Protein AF-A0A7S1WSI3-F1 (afdb_monomer)

Secondary structure (DSSP, 8-state):
-----EEEEEEEEEETTT--EEEEEEEEESSHHHHHHHHHHHTTGGG-EEEE-S--TT---------S-PPP-SEEEEE---TTT--HHHHHHHHHHTT-EES-EEEEEE----

Radius of gyration: 14.03 Å; Cα contacts (8 Å, |Δi|>4): 235; chains: 1; bounding box: 36×24×46 Å

pLDDT: mean 74.02, std 15.17, range [37.38, 90.31]

Solvent-accessible surface area (backbone atoms only — not comparable to full-atom values): 6304 Å² total; per-residue (Å²): 139,69,70,45,32,49,30,56,35,36,37,38,36,22,35,58,92,78,67,32,21,70,18,32,31,39,38,27,30,75,41,37,67,37,30,55,52,36,34,69,63,45,37,66,48,90,64,18,42,44,45,62,35,95,60,76,93,82,73,78,92,75,78,93,72,80,96,72,72,78,68,87,33,26,31,31,31,39,30,50,42,61,56,61,71,47,42,53,66,53,54,48,51,56,35,47,77,61,30,28,47,74,74,34,72,42,73,41,64,50,74,81,66,130

Organism: Alexandrium catenella (NCBI:txid2925)

Mean predicted aligned error: 9.27 Å

Nearest PDB structures (foldseek):
  5imr-assembly1_p  TM=2.987E-01  e=3.129E+00  Thermus thermophilus HB8
  6o8x-assembly1_U  TM=2.926E-01  e=8.908E+00  Enterococcus faecalis
  6tnn-assembly1_m  TM=2.430E-01  e=5.280E+00  Bacillus subtilis subsp. subtilis str. 168
  8agb-assembly1_E  TM=1.951E-01  e=4.339E+00  Saccharomyces cerevisiae

Foldseek 3Di:
DDQLFEWAEKEWEAAPVVRFTQQKIKTATPDLVSLVSCQVVQDPPVQKHKDADLDPPDDDDDDDDDPDDRDRHRMMMIGNHDMRPPDQVVVCVVCVVVNYHYPYYDYDYPPVDD

Structure (mmCIF, N/CA/C/O backbone):
data_AF-A0A7S1WSI3-F1
#
_entry.id   AF-A0A7S1WSI3-F1
#
loop_
_atom_site.group_PDB
_atom_site.id
_atom_site.type_symbol
_atom_site.label_atom_id
_atom_site.label_alt_id
_atom_site.label_comp_id
_atom_site.label_asym_id
_atom_site.label_entity_id
_atom_site.label_seq_id
_atom_site.pdbx_PDB_ins_code
_atom_site.Cartn_x
_atom_site.Cartn_y
_atom_site.Cartn_z
_atom_site.occupancy
_atom_site.B_iso_or_equiv
_atom_site.auth_seq_id
_atom_site.auth_comp_id
_atom_site.auth_asym_id
_atom_site.auth_atom_id
_atom_site.pdbx_PDB_model_num
ATOM 1 N N . PHE A 1 1 ? 1.537 0.739 18.649 1.00 43.34 1 PHE A N 1
ATOM 2 C CA . PHE A 1 1 ? 1.111 -0.195 17.592 1.00 43.34 1 PHE A CA 1
ATOM 3 C C . PHE A 1 1 ? -0.328 0.128 17.229 1.00 43.34 1 PHE A C 1
ATOM 5 O O . PHE A 1 1 ? -1.235 -0.340 17.901 1.00 43.34 1 PHE A O 1
ATOM 12 N N . SER A 1 2 ? -0.535 1.012 16.253 1.00 45.25 2 SER A N 1
ATOM 13 C CA . SER A 1 2 ? -1.877 1.401 15.805 1.00 45.25 2 SER A CA 1
ATOM 14 C C . SER A 1 2 ? -2.096 0.798 14.428 1.00 45.25 2 SER A C 1
ATOM 16 O O . SER A 1 2 ? -1.720 1.393 13.420 1.00 45.25 2 SER A O 1
ATOM 18 N N . THR A 1 3 ? -2.616 -0.425 14.411 1.00 58.78 3 THR A N 1
ATOM 19 C CA . THR A 1 3 ? -2.878 -1.175 13.186 1.00 58.78 3 THR A CA 1
ATOM 20 C C . THR A 1 3 ? -4.051 -0.510 12.467 1.00 58.78 3 THR A C 1
ATOM 22 O O . THR A 1 3 ? -5.180 -0.568 12.941 1.00 58.78 3 THR A O 1
ATOM 25 N N . CYS A 1 4 ? -3.796 0.182 11.358 1.00 65.31 4 CYS A N 1
ATOM 26 C CA . CYS A 1 4 ? -4.787 0.977 10.621 1.00 65.31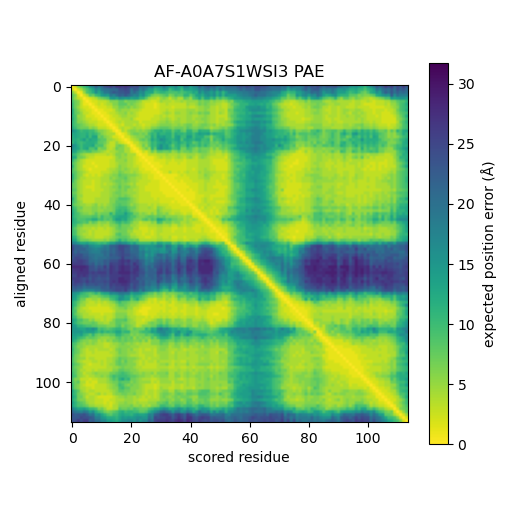 4 CYS A CA 1
ATOM 27 C C . CYS A 1 4 ? -5.726 0.128 9.747 1.00 65.31 4 CYS A C 1
ATOM 29 O O . CYS A 1 4 ? -6.416 0.658 8.880 1.00 65.31 4 CYS A O 1
ATOM 31 N N . GLY A 1 5 ? -5.751 -1.180 9.979 1.00 77.00 5 GLY A N 1
ATOM 32 C CA . GLY A 1 5 ? -6.614 -2.129 9.305 1.00 77.00 5 GLY A CA 1
ATOM 33 C C . GLY A 1 5 ? -5.848 -3.244 8.600 1.00 77.00 5 GLY A C 1
ATOM 34 O O . GLY A 1 5 ? -4.654 -3.133 8.309 1.00 77.00 5 GLY A O 1
ATOM 35 N N . THR A 1 6 ? -6.554 -4.336 8.329 1.00 88.31 6 THR A N 1
ATOM 36 C CA . THR A 1 6 ? -5.992 -5.557 7.751 1.00 88.31 6 THR A CA 1
ATOM 37 C C . THR A 1 6 ? -6.344 -5.669 6.270 1.00 88.31 6 THR A C 1
ATOM 39 O O . THR A 1 6 ? -7.510 -5.802 5.890 1.00 88.31 6 THR A O 1
ATOM 42 N N . ILE A 1 7 ? -5.322 -5.652 5.418 1.00 89.25 7 ILE A N 1
ATOM 43 C CA . ILE A 1 7 ? -5.429 -5.866 3.977 1.00 89.25 7 ILE A CA 1
ATOM 44 C C . ILE A 1 7 ? -5.510 -7.370 3.716 1.00 89.25 7 ILE A C 1
ATOM 46 O O . ILE A 1 7 ? -4.533 -8.098 3.854 1.00 89.25 7 ILE A O 1
ATOM 50 N N . VAL A 1 8 ? -6.672 -7.836 3.274 1.00 90.31 8 VAL A N 1
ATOM 51 C CA . VAL A 1 8 ? -6.911 -9.222 2.852 1.00 90.31 8 VAL A CA 1
ATOM 52 C C . VAL A 1 8 ? -6.190 -9.528 1.544 1.00 90.31 8 VAL A C 1
ATOM 54 O O . VAL A 1 8 ? -5.614 -10.605 1.391 1.00 90.31 8 VAL A O 1
ATOM 57 N N . SER A 1 9 ? -6.216 -8.600 0.581 1.00 86.38 9 SER A N 1
ATOM 58 C CA . SER A 1 9 ? -5.494 -8.786 -0.676 1.00 86.38 9 SER A CA 1
ATOM 59 C C . SER A 1 9 ? -5.108 -7.474 -1.341 1.00 86.38 9 SER A C 1
ATOM 61 O O . SER A 1 9 ? -5.973 -6.667 -1.646 1.00 86.38 9 SER A O 1
ATOM 63 N N . SER A 1 10 ? -3.834 -7.284 -1.661 1.00 87.69 10 SER A N 1
ATOM 64 C CA . SER A 1 10 ? -3.356 -6.189 -2.499 1.00 87.69 10 SER A CA 1
ATOM 65 C C . SER A 1 10 ? -2.841 -6.702 -3.841 1.00 87.69 10 SER A C 1
ATOM 67 O O . SER A 1 10 ? -2.236 -7.769 -3.951 1.00 87.69 10 SER A O 1
ATOM 69 N N . ARG A 1 11 ? -3.136 -5.952 -4.898 1.00 86.38 11 ARG A N 1
ATOM 70 C CA . ARG A 1 11 ? -2.814 -6.273 -6.283 1.00 86.38 11 ARG A CA 1
ATOM 71 C C . ARG A 1 11 ? -2.265 -5.039 -6.974 1.00 86.38 11 ARG A C 1
ATOM 73 O O . ARG A 1 11 ? -3.007 -4.077 -7.126 1.00 86.38 11 ARG A O 1
ATOM 80 N N . VAL A 1 12 ? -1.011 -5.055 -7.408 1.00 86.62 12 VAL A N 1
ATOM 81 C CA . VAL A 1 12 ? -0.442 -3.935 -8.177 1.00 86.62 12 VAL A CA 1
ATOM 82 C C . VAL A 1 12 ? -0.518 -4.245 -9.667 1.00 86.62 12 VAL A C 1
ATOM 84 O O . VAL A 1 12 ? -0.289 -5.385 -10.062 1.00 86.62 12 VAL A O 1
ATOM 87 N N . VAL A 1 13 ? -0.895 -3.260 -10.477 1.00 82.44 13 VAL A N 1
ATOM 88 C CA . VAL A 1 13 ? -0.985 -3.395 -11.931 1.00 82.44 13 VAL A CA 1
ATOM 89 C C . VAL A 1 13 ? 0.303 -2.872 -12.545 1.00 82.44 13 VAL A C 1
ATOM 91 O O . VAL A 1 13 ? 0.650 -1.696 -12.394 1.00 82.44 13 VAL A O 1
ATOM 94 N N . VAL A 1 14 ? 0.997 -3.752 -13.257 1.00 82.88 14 VAL A N 1
ATOM 95 C CA . VAL A 1 14 ? 2.229 -3.422 -13.975 1.00 82.88 14 VAL A CA 1
ATOM 96 C C . VAL A 1 14 ? 2.017 -3.562 -15.461 1.00 82.88 14 VAL A C 1
ATOM 98 O O . VAL A 1 14 ? 1.328 -4.467 -15.902 1.00 82.88 14 VAL A O 1
ATOM 101 N N . ASP A 1 15 ? 2.557 -2.648 -16.243 1.00 82.44 15 ASP A N 1
ATOM 102 C CA . ASP A 1 15 ? 2.506 -2.728 -17.690 1.00 82.44 15 ASP A CA 1
ATOM 103 C C . ASP A 1 15 ? 3.365 -3.905 -18.168 1.00 82.44 15 ASP A C 1
ATOM 105 O O . ASP A 1 15 ? 4.540 -4.009 -17.818 1.00 82.44 15 ASP A O 1
ATOM 109 N N . TYR A 1 16 ? 2.776 -4.818 -18.943 1.00 72.56 16 TYR A N 1
ATOM 110 C CA . TYR A 1 16 ? 3.488 -6.005 -19.424 1.00 72.56 16 TYR A CA 1
ATOM 111 C C . TYR A 1 16 ? 4.564 -5.662 -20.468 1.00 72.56 16 TYR A C 1
ATOM 113 O O . TYR A 1 16 ? 5.598 -6.320 -20.517 1.00 72.56 16 TYR A O 1
ATOM 121 N N . SER A 1 17 ? 4.338 -4.625 -21.280 1.00 71.38 17 SER A N 1
ATOM 122 C CA . SER A 1 17 ? 5.211 -4.267 -22.406 1.00 71.38 17 SER A CA 1
ATOM 123 C C . SER A 1 17 ? 6.507 -3.604 -21.945 1.00 71.38 17 SER A C 1
ATOM 125 O O . SER A 1 17 ? 7.580 -3.880 -22.472 1.00 71.38 17 SER A O 1
ATOM 127 N N . THR A 1 18 ? 6.402 -2.720 -20.956 1.00 73.50 18 THR A N 1
ATOM 128 C CA . THR A 1 18 ? 7.534 -1.978 -20.382 1.00 73.50 18 THR A CA 1
ATOM 129 C C . THR A 1 18 ? 8.073 -2.622 -19.106 1.00 73.50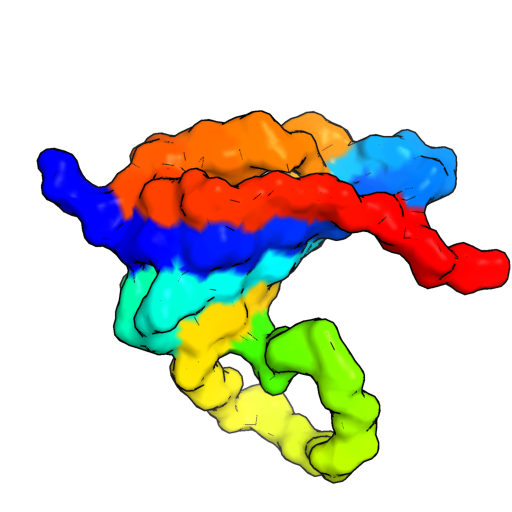 18 THR A C 1
ATOM 131 O O . THR A 1 18 ? 9.151 -2.254 -18.644 1.00 73.50 18 THR A O 1
ATOM 134 N N . GLY A 1 19 ? 7.327 -3.557 -18.508 1.00 68.25 19 GLY A N 1
ATOM 135 C CA . GLY A 1 19 ? 7.607 -4.088 -17.173 1.00 68.25 19 GLY A CA 1
ATOM 136 C C . GLY A 1 19 ? 7.438 -3.048 -16.060 1.00 68.25 19 GLY A C 1
ATOM 137 O O . GLY A 1 19 ? 7.788 -3.325 -14.916 1.00 68.25 19 GLY A O 1
ATOM 138 N N . GLN A 1 20 ? 6.934 -1.848 -16.373 1.00 69.69 20 GLN A N 1
ATOM 139 C CA . GLN A 1 20 ? 6.831 -0.746 -15.424 1.00 69.69 20 GLN A CA 1
ATOM 140 C C . GLN A 1 20 ? 5.451 -0.707 -14.783 1.00 69.69 20 GLN A C 1
ATOM 142 O O . GLN A 1 20 ? 4.419 -0.773 -15.446 1.00 69.69 20 GLN A O 1
ATOM 147 N N . SER A 1 21 ? 5.407 -0.522 -13.471 1.00 68.38 21 SER A N 1
ATOM 148 C CA . SER A 1 21 ? 4.159 -0.29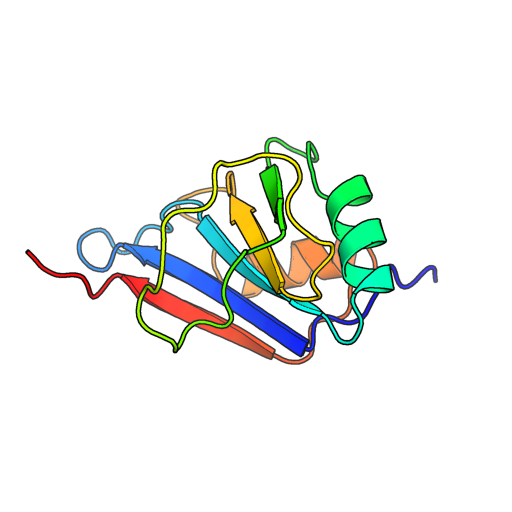2 -12.753 1.00 68.38 21 SER A CA 1
ATOM 149 C C . SER A 1 21 ? 3.408 0.904 -13.331 1.00 68.38 21 SER A C 1
ATOM 151 O O . SER A 1 21 ? 3.965 1.996 -13.389 1.00 68.38 21 SER A O 1
ATOM 153 N N . LYS A 1 22 ? 2.115 0.766 -13.667 1.00 72.06 22 LYS A N 1
ATOM 154 C CA . LYS A 1 22 ? 1.278 1.907 -14.120 1.00 72.06 22 LYS A CA 1
ATOM 155 C C . LYS A 1 22 ? 0.936 2.871 -12.972 1.00 72.06 22 LYS A C 1
ATOM 157 O O . LYS A 1 22 ? -0.071 3.576 -13.014 1.00 72.06 22 LYS A O 1
ATOM 162 N N . GLY A 1 23 ? 1.699 2.805 -11.882 1.00 76.25 23 GLY A N 1
ATOM 163 C CA . GLY A 1 23 ? 1.452 3.507 -10.631 1.00 76.25 23 GLY A CA 1
ATOM 164 C C . GLY A 1 23 ? 0.086 3.197 -10.016 1.00 76.25 23 GLY A C 1
ATOM 165 O O . GLY A 1 23 ? -0.411 4.018 -9.254 1.00 76.25 23 GLY A O 1
ATOM 166 N N . SER A 1 24 ? -0.549 2.074 -10.373 1.00 84.19 24 SER A N 1
ATOM 167 C CA . SER A 1 24 ? -1.957 1.786 -10.071 1.00 84.19 24 SER A CA 1
ATOM 168 C C . SER A 1 24 ? -2.142 0.371 -9.518 1.00 84.19 24 SER A C 1
ATOM 170 O O . SER A 1 24 ? -1.432 -0.552 -9.905 1.00 84.19 24 SER A O 1
ATOM 172 N N . GLY A 1 25 ? -3.110 0.174 -8.626 1.00 85.94 25 GLY A N 1
ATOM 173 C CA . GLY A 1 25 ? -3.366 -1.098 -7.959 1.00 85.94 25 GLY A CA 1
ATOM 174 C C . GLY A 1 25 ? -4.699 -1.135 -7.214 1.00 85.94 25 GLY A C 1
ATOM 175 O O . GLY A 1 25 ? -5.415 -0.146 -7.111 1.00 85.94 25 GLY A O 1
ATOM 176 N N . PHE A 1 26 ? -5.040 -2.301 -6.684 1.00 87.25 26 PHE A N 1
ATOM 177 C CA . PHE A 1 26 ? -6.255 -2.566 -5.926 1.00 87.25 26 PHE A CA 1
ATOM 178 C C . PHE A 1 26 ? -5.898 -3.170 -4.574 1.00 87.25 26 PHE A C 1
ATOM 180 O O . PHE A 1 26 ? -4.989 -3.988 -4.475 1.00 87.25 26 PHE A O 1
ATOM 187 N N . VAL A 1 27 ? -6.622 -2.794 -3.530 1.00 87.75 27 VAL A N 1
ATOM 188 C CA . VAL A 1 27 ? -6.396 -3.249 -2.159 1.00 87.75 27 VAL A CA 1
ATOM 189 C C . VAL A 1 27 ? -7.734 -3.597 -1.533 1.00 87.75 27 VAL A C 1
ATOM 191 O O . VAL A 1 27 ? -8.616 -2.757 -1.444 1.00 87.75 27 VAL A O 1
ATOM 194 N N . LYS A 1 28 ? -7.886 -4.837 -1.093 1.00 88.00 28 LYS A N 1
ATOM 195 C CA . LYS A 1 28 ? -9.051 -5.358 -0.390 1.00 88.00 28 LYS A CA 1
ATOM 196 C C . LYS A 1 28 ? -8.729 -5.466 1.088 1.00 88.00 28 LYS A C 1
ATOM 198 O O . LYS A 1 28 ? -7.763 -6.130 1.452 1.00 88.00 28 LYS A O 1
ATOM 203 N N . PHE A 1 29 ? -9.545 -4.842 1.914 1.00 89.12 29 PHE A N 1
ATOM 204 C CA . PHE A 1 29 ? -9.524 -4.900 3.367 1.00 89.12 29 PHE A CA 1
ATOM 205 C C . PHE A 1 29 ? -10.474 -5.968 3.899 1.00 89.12 29 PHE A C 1
ATOM 207 O O . PHE A 1 29 ? -11.323 -6.486 3.169 1.00 89.12 29 PHE A O 1
ATOM 214 N N . SER A 1 30 ? -10.312 -6.295 5.180 1.00 88.75 30 SER A N 1
ATOM 215 C CA . SER A 1 30 ? -11.194 -7.224 5.886 1.00 88.75 30 SER A CA 1
ATOM 216 C C . SER A 1 30 ? -12.581 -6.616 6.079 1.00 88.75 30 SER A C 1
ATOM 218 O O . SER A 1 30 ? -13.590 -7.237 5.745 1.00 88.75 30 SER A O 1
ATOM 220 N N . THR A 1 31 ? -12.632 -5.356 6.516 1.00 87.19 31 THR A N 1
ATOM 221 C CA . THR A 1 31 ? -13.881 -4.616 6.714 1.00 87.19 31 THR A CA 1
ATOM 222 C C . THR A 1 31 ? -13.920 -3.306 5.931 1.00 87.19 31 THR A C 1
ATOM 224 O O . THR A 1 31 ? -12.906 -2.766 5.485 1.00 87.19 31 THR A O 1
ATOM 227 N N . VAL A 1 32 ? -15.138 -2.804 5.727 1.00 85.75 32 VAL A N 1
ATOM 228 C CA . VAL A 1 32 ? -15.391 -1.519 5.064 1.00 85.75 32 VAL A CA 1
ATOM 229 C C . VAL A 1 32 ? -14.910 -0.346 5.924 1.00 85.75 32 VAL A C 1
ATOM 231 O O . VAL A 1 32 ? -14.380 0.625 5.389 1.00 85.75 32 VAL A O 1
ATOM 234 N N . ASP A 1 33 ? -15.067 -0.451 7.243 1.00 87.12 33 ASP A N 1
ATOM 235 C CA . ASP A 1 33 ? -14.651 0.576 8.200 1.00 87.12 33 ASP A CA 1
ATOM 236 C C . ASP A 1 33 ? -13.130 0.789 8.162 1.00 87.12 33 ASP A C 1
ATOM 238 O O . ASP A 1 33 ? -12.656 1.906 7.949 1.00 87.12 33 ASP A O 1
ATOM 242 N N . GLU A 1 34 ? -12.359 -0.305 8.201 1.00 87.44 34 GLU A N 1
ATOM 243 C CA . GLU A 1 34 ? -10.901 -0.266 8.039 1.00 87.44 34 GLU A CA 1
ATOM 244 C C . GLU A 1 34 ? -10.491 0.353 6.698 1.00 87.44 34 GLU A C 1
ATOM 246 O O . GLU A 1 34 ? -9.587 1.186 6.649 1.00 87.44 34 GLU A O 1
ATOM 251 N N . ALA A 1 35 ? -11.178 -0.001 5.608 1.00 85.62 35 ALA A N 1
ATOM 252 C CA . ALA A 1 35 ? -10.910 0.580 4.296 1.00 85.62 35 ALA A CA 1
ATOM 253 C C . ALA A 1 35 ? -11.168 2.093 4.268 1.00 85.62 35 ALA A C 1
ATOM 255 O O . ALA A 1 35 ? -10.407 2.830 3.642 1.00 85.62 35 ALA A O 1
ATOM 256 N N . GLN A 1 36 ? -12.210 2.561 4.962 1.00 85.06 36 GLN A N 1
ATOM 257 C CA . GLN A 1 36 ? -12.552 3.977 5.078 1.00 85.06 36 GLN A CA 1
ATOM 258 C C . GLN A 1 36 ? -11.526 4.760 5.913 1.00 85.06 36 GLN A C 1
ATOM 260 O O . GLN A 1 36 ? -11.182 5.896 5.586 1.00 85.06 36 GLN A O 1
ATOM 265 N N . VAL A 1 37 ? -10.979 4.164 6.967 1.00 86.00 37 VAL A N 1
ATOM 266 C CA . VAL A 1 37 ? -9.890 4.797 7.721 1.00 86.00 37 VAL A CA 1
ATOM 267 C C . VAL A 1 37 ? -8.605 4.810 6.891 1.00 86.00 37 VAL A C 1
ATOM 269 O O . VAL A 1 37 ? -7.924 5.836 6.808 1.00 86.00 37 VAL A O 1
ATOM 272 N N . ALA A 1 38 ? -8.294 3.695 6.229 1.00 84.19 38 ALA A N 1
ATOM 273 C CA . ALA A 1 38 ? -7.104 3.555 5.405 1.00 84.19 38 ALA A CA 1
ATOM 274 C C . ALA A 1 38 ? -7.106 4.542 4.234 1.00 84.19 38 ALA A C 1
ATOM 276 O O . ALA A 1 38 ? -6.100 5.210 4.027 1.00 84.19 38 ALA A O 1
ATOM 277 N N . ILE A 1 39 ? -8.220 4.708 3.510 1.00 86.00 39 ILE A N 1
ATOM 278 C CA . ILE A 1 39 ? -8.330 5.718 2.446 1.00 86.00 39 ILE A CA 1
ATOM 279 C C . ILE A 1 39 ? -8.092 7.126 2.993 1.00 86.00 39 ILE A C 1
ATOM 281 O O . ILE A 1 39 ? -7.322 7.860 2.395 1.00 86.00 39 ILE A O 1
ATOM 285 N N . HIS A 1 40 ? -8.663 7.498 4.141 1.00 84.06 40 HIS A N 1
ATOM 286 C CA . HIS A 1 40 ? -8.457 8.831 4.714 1.00 84.06 40 HIS A CA 1
ATOM 287 C C . HIS A 1 40 ? -7.005 9.093 5.137 1.00 84.06 40 HIS A C 1
ATOM 289 O O . HIS A 1 40 ? -6.562 10.237 5.090 1.00 84.06 40 HIS A O 1
ATOM 295 N N . LYS A 1 41 ? -6.264 8.051 5.532 1.00 83.31 41 LYS A N 1
ATOM 296 C CA . LYS A 1 41 ? -4.841 8.156 5.886 1.00 83.31 41 LYS A CA 1
ATOM 297 C C . LYS A 1 41 ? -3.904 8.097 4.679 1.00 83.31 41 LYS A C 1
ATOM 299 O O . LYS A 1 41 ? -2.937 8.845 4.624 1.00 83.31 41 LYS A O 1
ATOM 304 N N . LEU A 1 42 ? -4.178 7.194 3.739 1.00 80.88 42 LEU A N 1
ATOM 305 C CA . LEU A 1 42 ? -3.346 6.926 2.565 1.00 80.88 42 LEU A CA 1
ATOM 306 C C . LEU A 1 42 ? -3.559 7.948 1.448 1.00 80.88 42 LEU A C 1
ATOM 308 O O . LEU A 1 42 ? -2.638 8.236 0.687 1.00 80.88 42 LEU A O 1
ATOM 312 N N . ASN A 1 43 ? -4.785 8.450 1.292 1.00 85.94 43 ASN A N 1
ATOM 313 C CA . ASN A 1 43 ? -5.124 9.362 0.212 1.00 85.94 43 ASN A CA 1
ATOM 314 C C . ASN A 1 43 ? -4.435 10.715 0.422 1.00 85.94 43 ASN A C 1
ATOM 316 O O . ASN A 1 43 ? -4.727 11.432 1.374 1.00 85.94 43 ASN A O 1
ATOM 320 N N . GLY A 1 44 ? -3.551 11.073 -0.507 1.00 79.94 44 GLY A N 1
ATOM 321 C CA . GLY A 1 44 ? -2.728 12.278 -0.458 1.00 79.94 44 GLY A CA 1
ATOM 322 C C . GLY A 1 44 ? -1.341 12.058 0.146 1.00 79.94 44 GLY A C 1
ATOM 323 O O . GLY A 1 44 ? -0.529 12.983 0.148 1.00 79.94 44 GLY A O 1
ATOM 324 N N . GLN A 1 45 ? -1.021 10.855 0.624 1.00 77.81 45 GLN A N 1
ATOM 325 C CA . GLN A 1 45 ? 0.287 10.594 1.205 1.00 77.81 45 GLN A CA 1
ATOM 326 C C . GLN A 1 45 ? 1.334 10.415 0.098 1.00 77.81 45 GLN A C 1
ATOM 328 O O . GLN A 1 45 ? 1.255 9.480 -0.688 1.00 77.81 45 GLN A O 1
ATOM 333 N N . GLY A 1 46 ? 2.309 11.321 -0.005 1.00 70.06 46 GLY A N 1
ATOM 334 C CA . GLY A 1 46 ? 3.397 11.202 -0.990 1.00 70.06 46 GLY A CA 1
ATOM 335 C C . GLY A 1 46 ? 2.942 11.174 -2.458 1.00 70.06 46 GLY A C 1
ATOM 336 O O . GLY A 1 46 ? 3.626 10.587 -3.287 1.00 70.06 46 GLY A O 1
ATOM 337 N N . GLY A 1 47 ? 1.781 11.765 -2.778 1.00 79.19 47 GLY A N 1
ATOM 338 C CA . GLY A 1 47 ? 1.204 11.755 -4.132 1.00 79.19 47 GLY A CA 1
ATOM 339 C C . GLY A 1 47 ? 0.366 10.514 -4.465 1.00 79.19 47 GLY A C 1
ATOM 340 O O . GLY A 1 47 ? -0.164 10.407 -5.570 1.00 79.19 47 GLY A O 1
ATOM 341 N N . ILE A 1 48 ? 0.199 9.604 -3.504 1.00 85.12 48 ILE A N 1
ATOM 342 C CA . ILE A 1 48 ? -0.637 8.415 -3.642 1.00 85.12 48 ILE A CA 1
ATOM 343 C C . ILE A 1 48 ? -2.097 8.826 -3.478 1.00 85.12 48 ILE A C 1
ATOM 345 O O . ILE A 1 48 ? -2.468 9.520 -2.534 1.00 85.12 48 ILE A O 1
ATOM 349 N N . LEU A 1 49 ? -2.9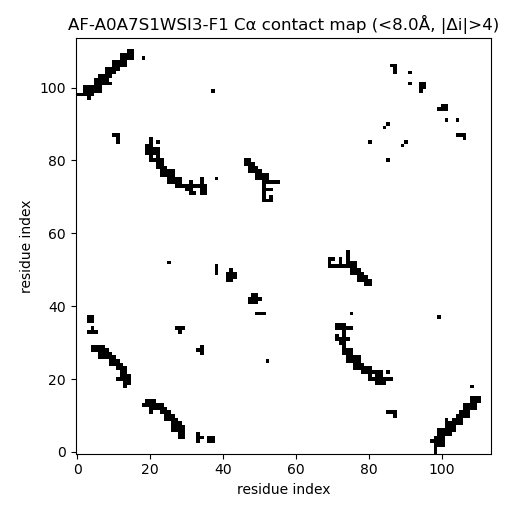49 8.373 -4.383 1.00 85.31 49 LEU A N 1
ATOM 350 C CA . LEU A 1 49 ? -4.375 8.643 -4.377 1.00 85.31 49 LEU A CA 1
ATOM 351 C C . LEU A 1 49 ? -5.132 7.331 -4.179 1.00 85.31 49 LEU A C 1
ATOM 353 O O . LEU A 1 49 ? -4.977 6.390 -4.960 1.00 85.31 49 LEU A O 1
ATOM 357 N N . VAL A 1 50 ? -5.968 7.276 -3.144 1.00 86.12 50 VAL A N 1
ATOM 358 C CA . VAL A 1 50 ? -6.750 6.088 -2.790 1.00 86.12 50 VAL A CA 1
ATOM 359 C C . VAL A 1 50 ? -8.230 6.414 -2.908 1.00 86.12 50 VAL A C 1
ATOM 361 O O . VAL A 1 50 ? -8.687 7.438 -2.412 1.00 86.12 50 VAL A O 1
ATOM 364 N N . LYS A 1 51 ? -8.994 5.561 -3.594 1.00 85.12 51 LYS A N 1
ATOM 365 C CA . LYS A 1 51 ? -10.434 5.736 -3.844 1.00 85.12 51 LYS A CA 1
ATOM 366 C C . LYS A 1 51 ? -11.173 4.412 -3.670 1.00 85.12 51 LYS A C 1
ATOM 368 O O . LYS A 1 51 ? -10.695 3.399 -4.155 1.00 85.12 51 LYS A O 1
ATOM 373 N N . PHE A 1 52 ? -12.368 4.408 -3.079 1.00 84.62 52 PHE A N 1
ATOM 374 C CA . PHE A 1 52 ? -13.207 3.200 -2.960 1.00 84.62 52 PHE A CA 1
ATOM 375 C C . PHE A 1 52 ? -13.413 2.520 -4.310 1.00 84.62 52 PHE A C 1
ATOM 377 O O . PHE A 1 52 ? -13.900 3.163 -5.220 1.00 84.62 52 PHE A O 1
ATOM 384 N N . ALA A 1 53 ? -13.030 1.268 -4.506 1.00 77.69 53 ALA A N 1
ATOM 385 C CA . ALA A 1 53 ? -13.237 0.589 -5.776 1.00 77.69 53 ALA A CA 1
ATOM 386 C C . ALA A 1 53 ? -14.678 0.071 -5.860 1.00 77.69 53 ALA A C 1
ATOM 388 O O . ALA A 1 53 ? -15.096 -0.783 -5.090 1.00 77.69 53 ALA A O 1
ATOM 389 N N . ASP A 1 54 ? -15.408 0.558 -6.862 1.00 61.81 54 ASP A N 1
ATOM 390 C CA . ASP A 1 54 ? -16.825 0.252 -7.114 1.00 61.81 54 ASP A CA 1
ATOM 391 C C . ASP A 1 54 ? -17.100 -1.233 -7.431 1.00 61.81 54 ASP A C 1
ATOM 393 O O . ASP A 1 54 ? -18.245 -1.660 -7.532 1.00 61.81 54 ASP A O 1
ATOM 397 N N . LYS A 1 55 ? -16.052 -2.039 -7.647 1.00 54.06 55 LYS A N 1
ATOM 398 C CA . LYS A 1 55 ? -16.170 -3.396 -8.180 1.00 54.06 55 LYS A CA 1
ATOM 399 C C . LYS A 1 55 ? -15.275 -4.390 -7.447 1.00 54.06 55 LYS A C 1
ATOM 401 O O . LYS A 1 55 ? -14.052 -4.238 -7.410 1.00 54.06 55 LYS A O 1
ATOM 406 N N . ASP A 1 56 ? -15.880 -5.464 -6.949 1.00 49.53 56 ASP A N 1
ATOM 407 C CA . ASP A 1 56 ? -15.212 -6.762 -6.876 1.00 49.53 56 ASP A CA 1
ATOM 408 C C . ASP A 1 56 ? -14.920 -7.172 -8.335 1.00 49.53 56 ASP A C 1
ATOM 410 O O . ASP A 1 56 ? -15.808 -7.158 -9.196 1.00 49.53 56 ASP A O 1
ATOM 414 N N . VAL A 1 57 ? -13.642 -7.358 -8.665 1.00 50.12 57 VAL A N 1
ATOM 415 C CA . VAL A 1 57 ? -13.169 -7.644 -10.028 1.00 50.12 57 VAL A CA 1
ATOM 416 C C . VAL A 1 57 ? -13.755 -8.992 -10.471 1.00 50.12 57 VAL A C 1
ATOM 418 O O . VAL A 1 57 ? -13.186 -10.035 -10.174 1.00 50.12 57 VAL A O 1
ATOM 421 N N . GLY A 1 58 ? -14.907 -8.974 -11.153 1.00 47.16 58 GLY A N 1
ATOM 422 C CA . GLY A 1 58 ? -15.563 -10.198 -11.631 1.00 47.16 58 GLY A CA 1
ATOM 423 C C . GLY A 1 58 ? -16.933 -10.042 -12.304 1.00 47.16 58 GLY A C 1
ATOM 424 O O . GLY A 1 58 ? -17.233 -10.821 -13.202 1.00 47.16 58 GLY A O 1
ATOM 425 N N . GLN A 1 59 ? -17.753 -9.038 -11.962 1.00 37.38 59 GLN A N 1
ATOM 426 C CA . GLN A 1 59 ? -19.107 -8.926 -12.537 1.00 37.38 59 GLN A CA 1
ATOM 427 C C . GLN A 1 59 ? -19.224 -7.811 -13.602 1.00 37.38 59 GLN A C 1
ATOM 429 O O . GLN A 1 59 ? -18.892 -6.636 -13.375 1.00 37.38 59 GLN A O 1
ATOM 434 N N . ALA A 1 60 ? -19.709 -8.212 -14.783 1.00 37.62 60 ALA A N 1
ATOM 435 C CA . ALA A 1 60 ? -20.040 -7.404 -15.962 1.00 37.62 60 ALA A CA 1
ATOM 436 C C . ALA A 1 60 ? -20.967 -6.199 -15.644 1.00 37.62 60 ALA A C 1
ATOM 438 O O . ALA A 1 60 ? -21.574 -6.149 -14.573 1.00 37.62 60 ALA A O 1
ATOM 439 N N . PRO A 1 61 ? -21.056 -5.175 -16.518 1.00 47.19 61 PRO A N 1
ATOM 440 C CA . PRO A 1 61 ? -21.747 -3.934 -16.201 1.00 47.19 61 PRO A CA 1
ATOM 441 C C . PRO A 1 61 ? -23.258 -4.150 -16.273 1.00 47.19 61 PRO A C 1
ATOM 443 O O . PRO A 1 61 ? -23.774 -4.649 -17.270 1.00 47.19 61 PRO A O 1
ATOM 446 N N . ARG A 1 62 ? -23.991 -3.711 -15.252 1.00 41.41 62 ARG A N 1
ATOM 447 C CA 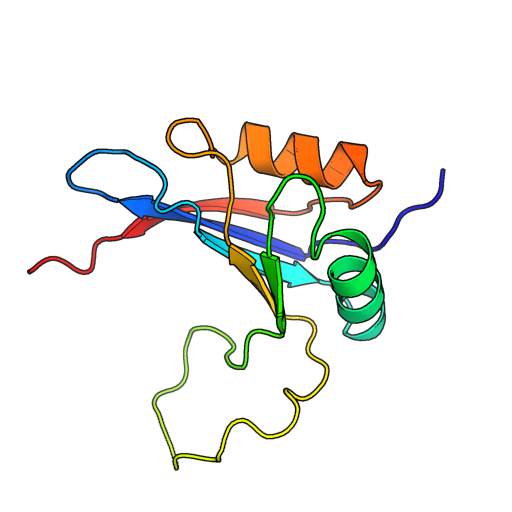. ARG A 1 62 ? -25.406 -3.407 -15.430 1.00 41.41 62 ARG A CA 1
ATOM 448 C C . ARG A 1 62 ? -25.669 -2.024 -14.860 1.00 41.41 62 ARG A C 1
ATOM 450 O O . ARG A 1 62 ? -25.541 -1.817 -13.664 1.00 41.41 62 ARG A O 1
ATOM 457 N N . ALA A 1 63 ? -26.007 -1.135 -15.789 1.00 38.97 63 ALA A N 1
ATOM 458 C CA . ALA A 1 63 ? -26.428 0.249 -15.622 1.00 38.97 63 ALA A CA 1
ATOM 459 C C . ALA A 1 63 ? -25.374 1.222 -15.065 1.00 38.97 63 ALA A C 1
ATOM 461 O O . ALA A 1 63 ? -24.892 1.114 -13.943 1.00 38.97 63 ALA A O 1
ATOM 462 N N . ALA A 1 64 ? -25.052 2.213 -15.896 1.00 45.59 64 ALA A N 1
ATOM 463 C CA . ALA A 1 64 ? -24.375 3.434 -15.505 1.00 45.59 64 ALA A CA 1
ATOM 464 C C . ALA A 1 64 ? -25.155 4.115 -14.370 1.00 45.59 64 ALA A C 1
ATOM 466 O O . ALA A 1 64 ? -26.282 4.561 -14.578 1.00 45.59 64 ALA A O 1
ATOM 467 N N . ALA A 1 65 ? -24.551 4.200 -13.188 1.00 43.16 65 ALA A N 1
ATOM 468 C CA . ALA A 1 65 ? -24.956 5.145 -12.161 1.00 43.16 65 ALA A CA 1
ATOM 469 C C . ALA A 1 65 ? -23.944 6.305 -12.154 1.00 43.16 65 ALA A C 1
ATOM 471 O O . ALA A 1 65 ? -22.738 6.062 -12.291 1.00 43.16 65 ALA A O 1
ATOM 472 N N . PRO A 1 66 ? -24.406 7.562 -12.053 1.00 41.47 66 PRO A N 1
ATOM 473 C CA . PRO A 1 66 ? -23.528 8.720 -12.012 1.00 41.47 66 PRO A CA 1
ATOM 474 C C . PRO A 1 66 ? -22.647 8.666 -10.759 1.00 41.47 66 PRO A C 1
ATOM 476 O O . PRO A 1 66 ? -23.037 8.142 -9.717 1.00 41.47 66 PRO A O 1
ATOM 479 N N . ALA A 1 67 ? -21.437 9.208 -10.880 1.00 47.09 67 ALA A N 1
ATOM 480 C CA . ALA A 1 67 ? -20.391 9.232 -9.863 1.00 47.09 67 ALA A CA 1
ATOM 481 C C . ALA A 1 67 ? -20.710 10.178 -8.683 1.00 47.09 67 ALA A C 1
ATOM 483 O 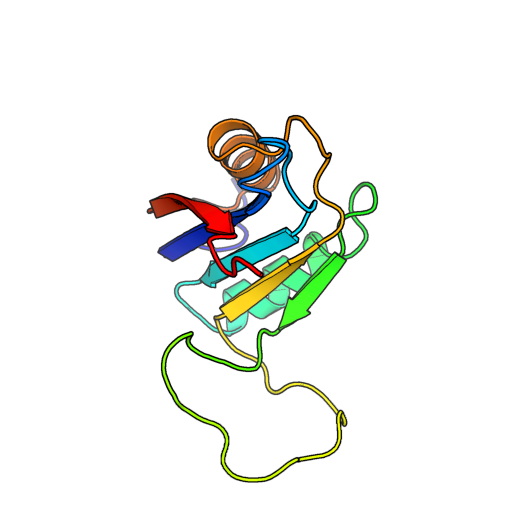O . ALA A 1 67 ? -19.935 11.078 -8.369 1.00 47.09 67 ALA A O 1
ATOM 484 N N . THR A 1 68 ? -21.845 9.985 -8.016 1.00 44.00 68 THR A N 1
ATOM 485 C CA . THR A 1 68 ? -22.221 10.686 -6.785 1.00 44.00 68 THR A CA 1
ATOM 486 C C . THR A 1 68 ? -21.968 9.777 -5.593 1.00 44.00 68 THR A C 1
ATOM 488 O O . THR A 1 68 ? -22.787 8.923 -5.286 1.00 44.00 68 THR A O 1
ATOM 491 N N . GLY A 1 69 ? -20.816 9.966 -4.942 1.00 50.06 69 GLY A N 1
ATOM 492 C CA . GLY A 1 69 ? -20.500 9.356 -3.647 1.00 50.06 69 GLY A CA 1
ATOM 493 C C . GLY A 1 69 ? -20.373 7.835 -3.697 1.00 50.06 69 GLY A C 1
ATOM 494 O O . GLY A 1 69 ? -21.332 7.113 -3.450 1.00 50.06 69 GLY A O 1
ATOM 495 N N . ARG A 1 70 ? -19.162 7.344 -3.990 1.00 53.19 70 ARG A N 1
ATOM 496 C CA . ARG A 1 70 ? -18.824 5.914 -3.913 1.00 53.19 70 ARG A CA 1
ATOM 497 C C . ARG A 1 70 ? -19.255 5.359 -2.553 1.00 53.19 70 ARG A C 1
ATOM 499 O O . ARG A 1 70 ? -18.795 5.854 -1.526 1.00 53.19 70 ARG A O 1
ATOM 506 N N . ALA A 1 71 ? -20.114 4.342 -2.563 1.00 62.75 71 ALA A N 1
ATOM 507 C CA . ALA A 1 71 ? -20.497 3.635 -1.351 1.00 62.75 71 ALA A CA 1
ATOM 508 C C . ALA A 1 71 ? -19.234 3.113 -0.637 1.00 62.75 71 ALA A C 1
ATOM 510 O O . ALA A 1 71 ? -18.301 2.648 -1.312 1.00 62.75 71 ALA A O 1
ATOM 511 N N . PRO A 1 72 ? -19.179 3.191 0.704 1.00 67.12 72 PRO A N 1
ATOM 512 C CA . PRO A 1 72 ? -18.042 2.682 1.444 1.00 67.12 72 PRO A CA 1
ATOM 513 C C . PRO A 1 72 ? -17.946 1.176 1.176 1.00 67.12 72 PRO A C 1
ATOM 515 O O . PRO A 1 72 ? -18.905 0.422 1.340 1.00 67.12 72 PRO A O 1
ATOM 518 N N . SER A 1 73 ? -16.789 0.747 0.685 1.00 78.12 73 SER A N 1
ATOM 519 C CA . SER A 1 73 ? -16.506 -0.645 0.341 1.00 78.12 73 SER A CA 1
ATOM 520 C C . SER A 1 73 ? -15.146 -1.044 0.893 1.00 78.12 73 SER A C 1
ATOM 522 O O . SER A 1 73 ? -14.251 -0.217 1.048 1.00 78.12 73 SER A O 1
ATOM 524 N N . SER A 1 74 ? -14.972 -2.331 1.184 1.00 84.94 74 SER A N 1
ATOM 525 C CA . SER A 1 74 ? -13.694 -2.881 1.643 1.00 84.94 74 SER A CA 1
ATOM 526 C C . SER A 1 74 ? -12.671 -2.996 0.510 1.00 84.94 74 SER A C 1
ATOM 528 O O . SER A 1 74 ? -11.522 -3.343 0.746 1.00 84.94 74 SER A O 1
ATOM 530 N N . ASN A 1 75 ? -13.062 -2.691 -0.726 1.00 85.94 75 ASN A N 1
ATOM 531 C CA . ASN A 1 75 ? -12.196 -2.674 -1.891 1.00 85.94 75 ASN A CA 1
ATOM 532 C C . ASN A 1 75 ? -11.774 -1.228 -2.177 1.00 85.94 75 ASN A C 1
ATOM 534 O O . ASN A 1 75 ? -12.611 -0.348 -2.331 1.00 85.94 75 ASN A O 1
ATOM 538 N N . LEU A 1 76 ? -10.476 -0.982 -2.291 1.00 86.81 76 LEU A N 1
ATOM 539 C CA . LEU A 1 76 ? -9.870 0.310 -2.585 1.00 86.81 76 LEU A CA 1
ATOM 540 C C . LEU A 1 76 ? -9.046 0.219 -3.869 1.00 86.81 76 LEU A C 1
ATOM 542 O O . LEU A 1 76 ? -8.437 -0.800 -4.184 1.00 86.81 76 LEU A O 1
ATOM 546 N N . TYR A 1 77 ? -9.020 1.312 -4.609 1.00 85.94 77 TYR A N 1
ATOM 547 C CA . TYR A 1 77 ? -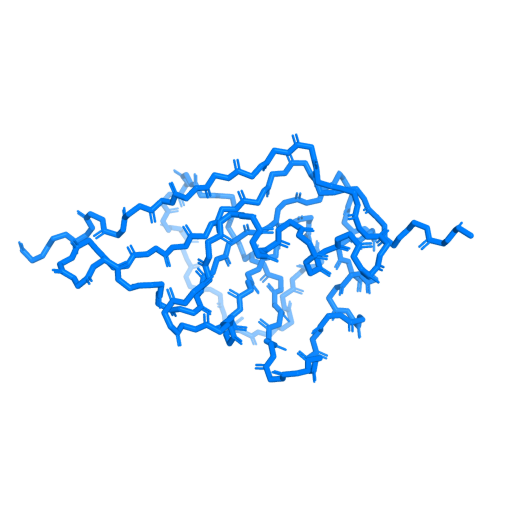8.181 1.539 -5.770 1.00 85.94 77 TYR A CA 1
ATOM 548 C C . TYR A 1 77 ? -7.089 2.527 -5.380 1.00 85.94 77 TYR A C 1
ATOM 550 O O . TYR A 1 77 ? -7.395 3.622 -4.911 1.00 85.94 77 TYR A O 1
ATOM 558 N N . VAL A 1 78 ? -5.837 2.132 -5.556 1.00 86.00 78 VAL A N 1
ATOM 559 C CA . VAL A 1 78 ? -4.645 2.903 -5.203 1.00 86.00 78 VAL A CA 1
ATOM 560 C C . VAL A 1 78 ? -3.971 3.345 -6.495 1.00 86.00 78 VAL A C 1
ATOM 562 O O . VAL A 1 78 ? -3.785 2.542 -7.403 1.00 86.00 78 VAL A O 1
ATOM 565 N N . THR A 1 79 ? -3.619 4.619 -6.593 1.00 84.62 79 THR A N 1
ATOM 566 C CA . THR A 1 79 ? -2.948 5.234 -7.749 1.00 84.62 79 THR A CA 1
ATOM 567 C C . THR A 1 79 ? -1.860 6.189 -7.285 1.00 84.62 79 THR A C 1
ATOM 569 O O . THR A 1 79 ? -1.828 6.530 -6.108 1.00 84.62 79 THR A O 1
ATOM 572 N N . GLY A 1 80 ? -0.963 6.619 -8.171 1.00 82.06 80 GLY A N 1
ATOM 573 C CA . GLY A 1 80 ? 0.171 7.464 -7.782 1.00 82.06 80 GLY A CA 1
ATOM 574 C C . GLY A 1 80 ? 1.247 6.701 -7.005 1.00 82.06 80 GLY A C 1
ATOM 575 O O . GLY A 1 80 ? 2.000 7.295 -6.242 1.00 82.06 80 GLY A O 1
ATOM 576 N N . LEU A 1 81 ? 1.306 5.375 -7.173 1.00 81.31 81 LEU A N 1
ATOM 577 C CA . LEU A 1 81 ? 2.424 4.581 -6.670 1.00 81.31 81 LEU A CA 1
ATOM 578 C C . LEU A 1 81 ? 3.701 4.928 -7.454 1.00 81.31 81 LEU A C 1
ATOM 580 O O . LEU A 1 81 ? 3.607 5.187 -8.657 1.00 81.31 81 LEU A O 1
ATOM 584 N N . PRO A 1 82 ? 4.881 4.897 -6.811 1.00 69.00 82 PRO A N 1
ATOM 585 C CA . PRO A 1 82 ? 6.147 5.249 -7.450 1.00 69.00 82 PRO A CA 1
ATOM 586 C C . PRO A 1 82 ? 6.502 4.256 -8.568 1.00 69.00 82 PRO A C 1
ATOM 588 O O . PRO A 1 82 ? 7.041 3.184 -8.324 1.00 69.00 82 PRO A O 1
ATOM 591 N N . SER A 1 83 ? 6.188 4.591 -9.818 1.00 64.62 83 SER A N 1
ATOM 592 C CA . SER A 1 83 ? 6.684 3.883 -11.003 1.00 64.62 83 SER A CA 1
ATOM 593 C C . SER A 1 83 ? 8.115 4.345 -11.312 1.00 64.62 83 SER A C 1
ATOM 595 O O . SER A 1 83 ? 8.332 5.559 -11.298 1.00 64.62 83 SER A O 1
ATOM 597 N N . PRO A 1 84 ? 9.083 3.462 -11.633 1.00 64.88 84 PRO A N 1
ATOM 598 C CA . PRO A 1 84 ? 8.937 2.046 -12.006 1.00 64.88 84 PRO A CA 1
ATOM 599 C C . PRO A 1 84 ? 9.080 1.013 -10.876 1.00 64.88 84 PRO A C 1
ATOM 601 O O . PRO A 1 84 ? 8.800 -0.155 -11.113 1.00 64.88 84 PRO A O 1
ATOM 604 N N . GLU A 1 85 ? 9.488 1.407 -9.670 1.00 65.88 85 GLU A N 1
ATOM 605 C CA . GLU A 1 85 ? 9.822 0.479 -8.569 1.00 65.88 85 GLU A CA 1
ATOM 606 C C . GLU A 1 85 ? 8.621 0.029 -7.716 1.00 65.88 85 GLU A C 1
ATOM 608 O O . GLU A 1 85 ? 8.790 -0.585 -6.656 1.00 65.88 85 GLU A O 1
ATOM 613 N N . ALA A 1 86 ? 7.393 0.338 -8.137 1.00 71.56 86 ALA A N 1
ATOM 614 C CA . ALA A 1 86 ? 6.177 -0.077 -7.446 1.00 71.56 86 ALA A CA 1
ATOM 615 C C . ALA A 1 86 ? 5.922 -1.582 -7.629 1.00 71.56 86 ALA A C 1
ATOM 617 O O . ALA A 1 86 ? 5.027 -1.995 -8.366 1.00 71.56 86 ALA A O 1
ATOM 618 N N . ASP A 1 87 ? 6.718 -2.383 -6.929 1.00 75.25 87 ASP A N 1
ATOM 619 C CA . ASP A 1 87 ? 6.582 -3.825 -6.782 1.00 75.25 87 ASP A CA 1
ATOM 620 C C . ASP A 1 87 ? 5.733 -4.181 -5.544 1.00 75.25 87 ASP A C 1
ATOM 622 O O . ASP A 1 87 ? 5.452 -3.348 -4.674 1.00 75.25 87 ASP A O 1
ATOM 626 N N . GLN A 1 88 ? 5.332 -5.448 -5.448 1.00 80.06 88 GLN A N 1
ATOM 627 C CA . GLN A 1 88 ? 4.715 -6.029 -4.261 1.00 80.06 88 GLN A CA 1
ATOM 628 C C . GLN A 1 88 ? 5.491 -5.729 -2.969 1.00 80.06 88 GLN A C 1
ATOM 630 O O . GLN A 1 88 ? 4.846 -5.443 -1.958 1.00 80.06 88 GLN A O 1
ATOM 635 N N . ALA A 1 89 ? 6.826 -5.792 -2.977 1.00 82.31 89 ALA A N 1
ATOM 636 C CA . ALA A 1 89 ? 7.636 -5.540 -1.782 1.00 82.31 89 ALA A CA 1
ATOM 637 C C . ALA A 1 89 ? 7.537 -4.079 -1.316 1.00 82.31 89 ALA A C 1
ATOM 639 O O . ALA A 1 89 ? 7.247 -3.821 -0.146 1.00 82.31 89 ALA A O 1
ATOM 640 N N . SER A 1 90 ? 7.690 -3.129 -2.241 1.00 82.56 90 SER A N 1
ATOM 641 C CA . SER A 1 90 ? 7.558 -1.693 -1.970 1.00 82.56 90 SER A CA 1
ATOM 642 C C . SER A 1 90 ? 6.163 -1.366 -1.440 1.00 82.56 90 SER A C 1
ATOM 644 O O . SER A 1 90 ? 6.013 -0.691 -0.426 1.00 82.56 90 SER A O 1
ATOM 646 N N . LEU A 1 91 ? 5.128 -1.923 -2.072 1.00 80.88 91 LEU A N 1
ATOM 647 C CA . LEU A 1 91 ? 3.739 -1.739 -1.664 1.00 80.88 91 LEU A CA 1
ATOM 648 C C . LEU A 1 91 ? 3.460 -2.335 -0.274 1.00 80.88 91 LEU A C 1
ATOM 650 O O . LEU A 1 91 ? 2.766 -1.720 0.533 1.00 80.88 91 LEU A O 1
ATOM 654 N N . HIS A 1 92 ? 4.026 -3.510 0.019 1.00 85.00 92 HIS A N 1
ATOM 655 C CA . HIS A 1 92 ? 3.955 -4.131 1.339 1.00 85.00 92 HIS A CA 1
ATOM 656 C C . HIS A 1 92 ? 4.608 -3.242 2.400 1.00 85.00 92 HIS A C 1
ATOM 658 O O . HIS A 1 92 ? 3.963 -2.919 3.392 1.00 85.00 92 HIS A O 1
ATOM 664 N N . GLY A 1 93 ? 5.839 -2.782 2.159 1.00 82.94 93 GLY A N 1
ATOM 665 C CA . GLY A 1 93 ? 6.567 -1.911 3.080 1.00 82.94 93 GLY A CA 1
ATOM 666 C C . GLY A 1 93 ? 5.867 -0.573 3.316 1.00 82.94 93 GLY A C 1
ATOM 667 O O . GLY A 1 93 ? 5.796 -0.112 4.449 1.00 82.94 93 GLY A O 1
ATOM 668 N N . MET A 1 94 ? 5.277 0.028 2.279 1.00 81.06 94 MET A N 1
ATOM 669 C CA . MET A 1 94 ? 4.498 1.264 2.410 1.00 81.06 94 MET A CA 1
ATOM 670 C C . MET A 1 94 ? 3.263 1.074 3.288 1.00 81.06 94 MET A C 1
ATOM 672 O O . MET A 1 94 ? 2.970 1.918 4.129 1.00 81.06 94 MET A O 1
ATOM 676 N N . PHE A 1 95 ? 2.535 -0.027 3.110 1.00 82.50 95 PHE A N 1
ATOM 677 C CA . PHE A 1 95 ? 1.382 -0.338 3.946 1.00 82.50 95 PHE A CA 1
ATOM 678 C C . PHE A 1 95 ? 1.794 -0.644 5.383 1.00 82.50 95 PHE A C 1
ATOM 680 O O . PHE A 1 95 ? 1.210 -0.086 6.310 1.00 82.50 95 PHE A O 1
ATOM 687 N N . GLU A 1 96 ? 2.849 -1.427 5.577 1.00 82.56 96 GLU A N 1
ATOM 688 C CA . GLU A 1 96 ? 3.355 -1.765 6.904 1.00 82.56 96 GLU A CA 1
ATOM 689 C C . GLU A 1 96 ? 3.879 -0.529 7.655 1.00 82.56 96 GLU A C 1
ATOM 691 O O . GLU A 1 96 ? 3.562 -0.339 8.829 1.00 82.56 96 GLU A O 1
ATOM 696 N N . ALA A 1 97 ? 4.569 0.384 6.958 1.00 82.00 97 ALA A N 1
ATOM 697 C CA . ALA A 1 97 ? 5.020 1.670 7.499 1.00 82.00 97 ALA A CA 1
ATOM 698 C C . ALA A 1 97 ? 3.859 2.550 7.992 1.00 82.00 97 ALA A C 1
ATOM 700 O O . ALA A 1 97 ? 4.037 3.404 8.860 1.00 82.00 97 ALA A O 1
ATOM 701 N N . LEU A 1 98 ? 2.657 2.322 7.464 1.00 76.44 98 LEU A N 1
ATOM 702 C CA . LEU A 1 98 ? 1.426 3.009 7.848 1.00 76.44 98 LEU A CA 1
ATOM 703 C C . LEU A 1 98 ? 0.599 2.236 8.870 1.00 76.44 98 LEU A C 1
ATOM 705 O O . LEU A 1 98 ? -0.487 2.672 9.258 1.00 76.44 98 LEU A O 1
ATOM 709 N N . GLY A 1 99 ? 1.124 1.104 9.336 1.00 81.00 99 GLY A N 1
ATOM 710 C CA . GLY A 1 99 ? 0.461 0.214 10.273 1.00 81.00 99 GLY A CA 1
ATOM 711 C C . GLY A 1 99 ? -0.638 -0.625 9.627 1.00 81.00 99 GLY A C 1
ATOM 712 O O . GLY A 1 99 ? -1.544 -1.059 10.327 1.00 81.00 99 GLY A O 1
ATOM 713 N N . LEU A 1 100 ? -0.621 -0.833 8.313 1.00 84.31 100 LEU A N 1
ATOM 714 C CA . LEU A 1 100 ? -1.560 -1.708 7.614 1.00 84.31 100 LEU A CA 1
ATOM 715 C C . LEU A 1 100 ? -0.920 -3.088 7.443 1.00 84.31 100 LEU A C 1
ATOM 717 O O . LEU A 1 100 ? 0.172 -3.209 6.894 1.00 84.31 100 LEU A O 1
ATOM 721 N N . SER A 1 101 ? -1.603 -4.140 7.888 1.00 85.69 101 SER A N 1
ATOM 722 C CA . SER A 1 101 ? -1.092 -5.512 7.776 1.00 85.69 101 SER A CA 1
ATOM 723 C C . SER A 1 101 ? -1.578 -6.161 6.487 1.00 85.69 101 SER A C 1
ATOM 725 O O . SER A 1 101 ? -2.782 -6.281 6.276 1.00 85.69 101 SER A O 1
ATOM 727 N N . VAL A 1 102 ? -0.664 -6.604 5.624 1.00 86.88 102 VAL A N 1
ATOM 728 C CA . VAL A 1 102 ? -1.001 -7.239 4.342 1.00 86.88 102 VAL A CA 1
ATOM 729 C C . VAL A 1 102 ? -0.972 -8.759 4.477 1.00 86.88 102 VAL A C 1
ATOM 731 O O . VAL A 1 102 ? 0.085 -9.346 4.662 1.00 86.88 102 VAL A O 1
ATOM 734 N N . LEU A 1 103 ? -2.122 -9.420 4.323 1.00 86.88 103 LEU A N 1
ATOM 735 C CA . LEU A 1 103 ? -2.194 -10.885 4.257 1.00 86.88 103 LEU A CA 1
ATOM 736 C C . LEU A 1 103 ? -1.651 -11.417 2.934 1.00 86.88 103 LEU A C 1
ATOM 738 O O . LEU A 1 103 ? -0.993 -12.455 2.899 1.00 86.88 103 LEU A O 1
ATOM 742 N N . ARG A 1 104 ? -2.002 -10.761 1.820 1.00 81.75 104 ARG A N 1
ATOM 743 C CA . ARG A 1 104 ? -1.685 -11.279 0.488 1.00 81.75 104 ARG A CA 1
ATOM 744 C C . ARG A 1 104 ? -1.468 -10.182 -0.536 1.00 81.75 104 ARG A C 1
ATOM 746 O O . ARG A 1 104 ? -2.424 -9.579 -1.009 1.00 81.75 104 ARG A O 1
ATOM 753 N N . SER A 1 105 ? -0.234 -10.014 -0.973 1.00 85.12 105 SER A N 1
ATOM 754 C CA . SER A 1 105 ? 0.128 -9.150 -2.092 1.00 85.12 105 SER A CA 1
ATOM 755 C C . SER A 1 105 ? 0.400 -9.973 -3.357 1.00 85.12 105 SER A C 1
ATOM 757 O O . SER A 1 105 ? 0.850 -11.119 -3.290 1.00 85.12 105 SER A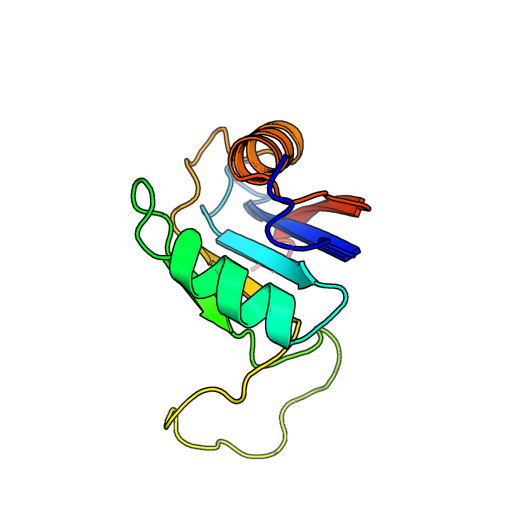 O 1
ATOM 759 N N . ARG A 1 106 ? 0.043 -9.430 -4.525 1.00 83.38 106 ARG A N 1
ATOM 760 C CA . ARG A 1 106 ? 0.363 -10.011 -5.836 1.00 83.38 106 ARG A CA 1
ATOM 761 C C . ARG A 1 106 ? 0.583 -8.913 -6.871 1.00 83.38 106 ARG A C 1
ATOM 763 O O . ARG A 1 106 ? -0.174 -7.951 -6.928 1.00 83.38 106 ARG A O 1
ATOM 770 N N . VAL A 1 107 ? 1.548 -9.104 -7.757 1.00 82.38 107 VAL A N 1
ATOM 771 C CA . VAL A 1 107 ? 1.715 -8.270 -8.953 1.00 82.38 107 VAL A CA 1
ATOM 772 C C . VAL A 1 107 ? 0.908 -8.861 -10.111 1.00 82.38 107 VAL A C 1
ATOM 774 O O . VAL A 1 107 ? 0.965 -10.065 -10.363 1.00 82.38 107 VAL A O 1
ATOM 777 N N . ILE A 1 108 ? 0.106 -8.035 -10.782 1.00 82.12 108 ILE A N 1
ATOM 778 C CA . ILE A 1 108 ? -0.670 -8.411 -11.964 1.00 82.12 108 ILE A CA 1
ATOM 779 C C . ILE A 1 108 ? -0.109 -7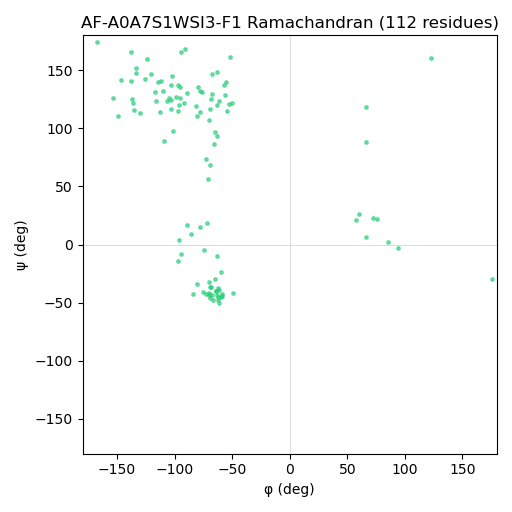.650 -13.166 1.00 82.12 108 ILE A C 1
ATOM 781 O O . ILE A 1 108 ? -0.259 -6.428 -13.220 1.00 82.12 108 ILE A O 1
ATOM 785 N N . PRO A 1 109 ? 0.489 -8.344 -14.145 1.00 74.44 109 PRO A N 1
ATOM 786 C CA . PRO A 1 109 ? 0.793 -7.733 -15.427 1.00 74.44 109 PRO A CA 1
ATOM 787 C C . PRO A 1 109 ? -0.507 -7.408 -16.177 1.00 74.44 109 PRO A C 1
ATOM 789 O O . PRO A 1 109 ? -1.396 -8.256 -16.311 1.00 74.44 109 PRO A O 1
ATOM 792 N N . ASP A 1 110 ? -0.619 -6.170 -16.653 1.00 74.62 110 ASP A N 1
ATOM 793 C CA . ASP A 1 110 ? -1.659 -5.662 -17.539 1.00 74.62 110 ASP A CA 1
ATOM 794 C C . ASP A 1 110 ? -1.511 -6.392 -18.876 1.00 74.62 110 ASP A C 1
ATOM 796 O O . ASP A 1 110 ? -0.795 -5.977 -19.778 1.00 74.62 110 ASP A O 1
ATOM 800 N N . THR A 1 111 ? -2.155 -7.553 -18.958 1.00 62.09 111 THR A N 1
ATOM 801 C CA . THR A 1 111 ? -2.271 -8.387 -20.163 1.00 62.09 111 THR A CA 1
ATOM 802 C C . THR A 1 111 ? -3.494 -7.999 -20.987 1.00 62.09 111 THR A C 1
ATOM 804 O O . THR A 1 111 ? -3.910 -8.751 -21.867 1.00 62.09 111 THR A O 1
ATOM 807 N N . ARG A 1 112 ? -4.071 -6.810 -20.740 1.00 57.06 112 ARG A N 1
ATOM 808 C CA . ARG A 1 112 ? -4.954 -6.137 -21.699 1.00 57.06 112 ARG A CA 1
ATOM 809 C C . ARG A 1 112 ? -4.105 -5.672 -22.878 1.00 57.06 112 ARG A C 1
ATOM 811 O O . ARG A 1 112 ? -3.847 -4.488 -23.054 1.00 57.06 112 ARG A O 1
ATOM 818 N N . GLY A 1 113 ? -3.627 -6.667 -23.616 1.00 47.69 113 GLY A N 1
ATOM 819 C CA . GLY A 1 113 ? -3.008 -6.517 -24.908 1.00 47.69 113 GLY A CA 1
ATOM 820 C C . GLY A 1 113 ? -3.980 -5.813 -25.836 1.00 47.69 113 GLY A C 1
ATOM 821 O O . GLY A 1 113 ? -5.187 -6.075 -25.824 1.00 47.69 113 GLY A O 1
ATOM 822 N N . THR A 1 114 ? -3.416 -4.880 -26.584 1.00 42.81 114 THR A N 1
ATOM 823 C CA . THR A 1 114 ? -3.881 -4.558 -27.927 1.00 42.81 114 THR A CA 1
ATOM 824 C C . THR A 1 114 ? -3.942 -5.828 -28.771 1.00 42.81 114 THR A C 1
ATOM 826 O O . THR A 1 114 ? -3.060 -6.698 -28.578 1.00 42.81 114 THR A O 1
#

InterPro domains:
  IPR000504 RNA recognition motif domain [PF00076] (1-45)
  IPR000504 RNA recognition motif domain [PS50102] (1-55)
  IPR012677 Nucleotide-binding alpha-beta plait domain superfamily [G3DSA:3.30.70.330] (1-61)
  IPR035979 RNA-binding domain superfamily [SSF54928] (1-110)

Sequence (114 aa):
FSTCGTIVSSRVVVDYSTGQSKGSGFVKFSTVDEAQVAIHKLNGQGGILVKFADKDVGQAPRAAAPATGRAPSSNLYVTGLPSPEADQASLHGMFEALGLSVLRSRVIPDTRGT